Protein 3LE4 (pdb70)

Structure (mmCIF, N/CA/C/O backbone):
data_3LE4
#
_entry.id   3LE4
#
_cell.length_a   39.952
_cell.length_b   39.952
_cell.length_c   80.626
_cell.angle_alpha   90.00
_cell.angle_beta   90.00
_cell.angle_gamma   90.00
#
_symmetry.space_group_name_H-M   'P 43 21 2'
#
loop_
_entity.id
_entity.type
_entity.pdbx_description
1 polymer 'Microprocessor complex subunit DGCR8'
2 water water
#
loop_
_atom_site.group_PDB
_atom_site.id
_atom_site.type_symbol
_atom_site.label_atom_id
_atom_site.label_alt_id
_atom_site.label_comp_id
_atom_site.label_asym_id
_atom_site.label_entity_id
_atom_site.label_seq_id
_atom_site.pdbx_PDB_ins_code
_atom_site.Cartn_x
_atom_site.Cartn_y
_atom_site.Cartn_z
_atom_site.occupancy
_atom_site.B_iso_or_equiv
_atom_site.auth_seq_id
_atom_site.auth_comp_id
_atom_site.auth_asym_id
_atom_site.auth_atom_id
_atom_site.pdbx_PDB_model_num
ATOM 1 N N . PRO A 1 24 ? -3.601 23.875 18.758 1.00 46.33 298 PRO A N 1
ATOM 2 C CA . PRO A 1 24 ? -3.546 22.862 17.695 1.00 40.33 298 PRO A CA 1
ATOM 3 C C . PRO A 1 24 ? -3.107 21.510 18.242 1.00 46.73 298 PRO A C 1
ATOM 4 O O . PRO A 1 24 ? -2.564 21.450 19.351 1.00 47.27 298 PRO A O 1
ATOM 8 N N . PRO A 1 25 ? -3.318 20.437 17.468 1.00 45.92 299 PRO A N 1
ATOM 9 C CA . PRO A 1 25 ? -2.787 19.127 17.865 1.00 49.66 299 PRO A CA 1
ATOM 10 C C . PRO A 1 25 ? -1.269 19.229 17.893 1.00 45.57 299 PRO A C 1
ATOM 11 O O . PRO A 1 25 ? -0.733 19.924 17.022 1.00 40.70 299 PRO A O 1
ATOM 15 N N . THR A 1 26 ? -0.594 18.589 18.850 1.00 47.70 300 THR A N 1
ATOM 16 C CA . THR A 1 26 ? 0.869 18.659 18.887 1.00 37.53 300 THR A CA 1
ATOM 17 C C . THR A 1 26 ? 1.543 17.489 18.179 1.00 35.39 300 THR A C 1
ATOM 18 O O . THR A 1 26 ? 1.120 16.346 18.312 1.00 38.09 300 THR A O 1
ATOM 22 N N . GLU A 1 27 ? 2.599 17.799 17.428 1.00 24.53 301 GLU A N 1
ATOM 23 C CA . GLU A 1 27 ? 3.513 16.801 16.890 1.00 27.27 301 GLU A CA 1
ATOM 24 C C . GLU A 1 27 ? 4.531 16.406 17.991 1.00 23.43 301 GLU A C 1
ATOM 25 O O . GLU A 1 27 ? 4.847 17.221 18.862 1.00 24.09 301 GLU A O 1
ATOM 31 N N . PRO A 1 28 ? 5.064 15.173 17.953 1.00 25.64 302 PRO A N 1
ATOM 32 C CA . PRO A 1 28 ? 5.973 14.797 19.048 1.00 23.05 302 PRO A CA 1
ATOM 33 C C . PRO A 1 28 ? 7.244 15.647 19.066 1.00 20.93 302 PRO A C 1
ATOM 34 O O . PRO A 1 28 ? 7.693 16.184 18.028 1.00 21.50 302 PRO A O 1
ATOM 38 N N . LEU A 1 29 ? 7.849 15.748 20.246 1.00 18.64 303 LEU A N 1
ATOM 39 C CA . LEU A 1 29 ? 9.131 16.438 20.341 1.00 17.32 303 LEU A CA 1
ATOM 40 C C . LEU A 1 29 ? 10.229 15.618 19.671 1.00 16.49 303 LEU A C 1
ATOM 41 O O . LEU A 1 29 ? 10.150 14.380 19.617 1.00 20.90 303 LEU A O 1
ATOM 46 N N . PRO A 1 30 ? 11.274 16.294 19.171 1.00 18.73 304 PRO A N 1
ATOM 47 C CA . PRO A 1 30 ? 12.430 15.538 18.686 1.00 17.91 304 PRO A CA 1
ATOM 48 C C . PRO A 1 30 ? 13.164 14.821 19.829 1.00 18.26 304 PRO A C 1
ATOM 49 O O . PRO A 1 30 ? 13.006 15.115 21.028 1.00 16.84 304 PRO A O 1
ATOM 53 N N . ASP A 1 31 ? 13.995 13.857 19.446 1.00 21.23 305 ASP A N 1
ATOM 54 C CA . ASP A 1 31 ? 14.768 13.099 20.434 1.00 21.56 305 ASP A CA 1
ATOM 55 C C . ASP A 1 31 ? 15.540 13.994 21.413 1.00 21.07 305 ASP A C 1
ATOM 56 O O . ASP A 1 31 ? 16.216 14.954 21.019 1.00 20.71 305 ASP A O 1
ATOM 61 N N . GLY A 1 32 ? 15.450 13.670 22.697 1.00 17.01 306 GLY A N 1
ATOM 62 C CA . GLY A 1 32 ? 16.284 14.313 23.693 1.00 16.51 306 GLY A CA 1
ATOM 63 C C . GLY A 1 32 ? 15.674 15.558 24.295 1.00 16.28 306 GLY A C 1
ATOM 64 O O . GLY A 1 32 ? 16.291 16.183 25.156 1.00 18.72 306 GLY A O 1
ATOM 65 N N . TRP A 1 33 ? 14.476 15.919 23.834 1.00 15.09 307 TRP A N 1
ATOM 66 C CA . TRP A 1 33 ? 13.813 17.130 24.314 1.00 14.49 307 TRP A CA 1
ATOM 67 C C . TRP A 1 33 ? 12.684 16.799 25.284 1.00 16.48 307 TRP A C 1
ATOM 68 O O . TRP A 1 33 ? 12.045 15.757 25.182 1.00 16.57 307 TRP A O 1
ATOM 79 N N . ILE A 1 34 ? 12.414 17.728 26.196 1.00 15.85 308 ILE A N 1
ATOM 80 C CA . ILE A 1 34 ? 11.304 17.577 27.117 1.00 16.56 308 ILE A CA 1
ATOM 81 C C . ILE A 1 34 ? 10.634 18.940 27.345 1.00 18.50 308 ILE A C 1
ATOM 82 O O . ILE A 1 34 ? 11.317 19.969 27.403 1.00 17.73 308 ILE A O 1
ATOM 87 N N . MET A 1 35 ? 9.302 18.938 27.419 1.00 16.14 309 MET A N 1
ATOM 88 C CA . MET A 1 35 ? 8.519 20.144 27.728 1.00 15.63 309 MET A CA 1
ATOM 89 C C . MET A 1 35 ? 8.341 20.203 29.228 1.00 17.84 309 MET A C 1
ATOM 90 O O . MET A 1 35 ? 7.875 19.232 29.849 1.00 19.87 309 MET A O 1
ATOM 95 N N . THR A 1 36 ? 8.710 21.328 29.828 1.00 16.01 310 THR A N 1
ATOM 96 C CA . THR A 1 36 ? 8.723 21.400 31.283 1.00 16.31 310 THR A CA 1
ATOM 97 C C . THR A 1 36 ? 8.242 22.772 31.744 1.00 22.00 310 THR A C 1
ATOM 98 O O . THR A 1 36 ? 8.162 23.710 30.952 1.00 22.28 310 THR A O 1
ATOM 102 N N . PHE A 1 37 ? 7.902 22.883 33.018 1.00 22.38 311 PHE A N 1
ATOM 103 C CA . PHE A 1 37 ? 7.260 24.090 33.524 1.00 24.23 311 PHE A CA 1
ATOM 104 C C . PHE A 1 37 ? 8.288 25.183 33.801 1.00 23.17 311 PHE A C 1
ATOM 105 O O . PHE A 1 37 ? 9.381 24.885 34.299 1.00 24.91 311 PHE A O 1
ATOM 113 N N . HIS A 1 38 ? 7.964 26.428 33.441 1.00 21.94 312 HIS A N 1
ATOM 114 C CA . HIS A 1 38 ? 8.771 27.568 33.863 1.00 19.50 312 HIS A CA 1
ATOM 115 C C . HIS A 1 38 ? 7.919 28.439 34.786 1.00 20.50 312 HIS A C 1
ATOM 116 O O . HIS A 1 38 ? 6.723 28.584 34.539 1.00 22.68 312 HIS A O 1
ATOM 123 N N . ASN A 1 39 ? 8.537 29.027 35.810 1.00 21.15 313 ASN A N 1
ATOM 124 C CA . ASN A 1 39 ? 7.802 29.786 36.836 1.00 22.13 313 ASN A CA 1
ATOM 125 C C . ASN A 1 39 ? 6.942 30.912 36.272 1.00 22.06 313 ASN A C 1
ATOM 126 O O . ASN A 1 39 ? 5.930 31.300 36.871 1.00 20.89 313 ASN A O 1
ATOM 131 N N . SER A 1 40 ? 7.320 31.413 35.099 1.00 19.01 314 SER A N 1
ATOM 132 C CA . SER A 1 40 ? 6.537 32.445 34.423 1.00 17.70 314 SER A CA 1
ATOM 133 C C . SER A 1 40 ? 5.147 31.964 34.041 1.00 21.39 314 SER A C 1
ATOM 134 O O . SER A 1 40 ? 4.272 32.772 33.733 1.00 22.52 314 SER A O 1
ATOM 137 N N . GLY A 1 41 ? 4.958 30.648 34.048 1.00 21.85 315 GLY A N 1
ATOM 138 C CA . GLY A 1 41 ? 3.667 30.057 33.755 1.00 23.53 315 GLY A CA 1
ATOM 139 C C . GLY A 1 41 ? 3.533 29.534 32.342 1.00 29.03 315 GLY A C 1
ATOM 140 O O . GLY A 1 41 ? 2.451 29.118 31.934 1.00 31.91 315 GLY A O 1
ATOM 141 N N . VAL A 1 42 ? 4.632 29.569 31.599 1.00 22.85 316 VAL A N 1
ATOM 142 C CA . VAL A 1 42 ? 4.676 29.180 30.204 1.00 26.79 316 VAL A CA 1
ATOM 143 C C . VAL A 1 42 ? 5.505 27.901 30.158 1.00 25.50 316 VAL A C 1
ATOM 144 O O . VAL A 1 42 ? 6.439 27.770 30.929 1.00 24.83 316 VAL A O 1
ATOM 148 N N . PRO A 1 43 ? 5.149 26.939 29.285 1.00 24.84 317 PRO A N 1
ATOM 149 C CA . PRO A 1 43 ? 6.022 25.763 29.182 1.00 20.14 317 PRO A CA 1
ATOM 150 C C . PRO A 1 43 ? 7.279 26.143 28.407 1.00 21.55 317 PRO A C 1
ATOM 151 O O . PRO A 1 43 ? 7.223 27.026 27.543 1.00 23.61 317 PRO A O 1
ATOM 155 N N . VAL A 1 44 ? 8.400 25.490 28.694 1.00 18.99 318 VAL A N 1
ATOM 156 C CA . VAL A 1 44 ? 9.612 25.725 27.913 1.00 17.81 318 VAL A CA 1
ATOM 157 C C . VAL A 1 44 ? 10.125 24.365 27.496 1.00 18.35 318 VAL A C 1
ATOM 158 O O . VAL A 1 44 ? 9.673 23.344 28.027 1.00 18.85 318 VAL A O 1
ATOM 162 N N . TYR A 1 45 ? 11.055 24.342 26.540 1.00 15.69 319 TYR A N 1
ATOM 163 C CA . TYR A 1 45 ? 11.493 23.078 25.956 1.00 15.57 319 TYR A CA 1
ATOM 164 C C . TYR A 1 45 ? 12.978 22.967 26.162 1.00 16.09 319 TYR A C 1
ATOM 165 O O . TYR A 1 45 ? 13.730 23.849 25.747 1.00 16.90 319 TYR A O 1
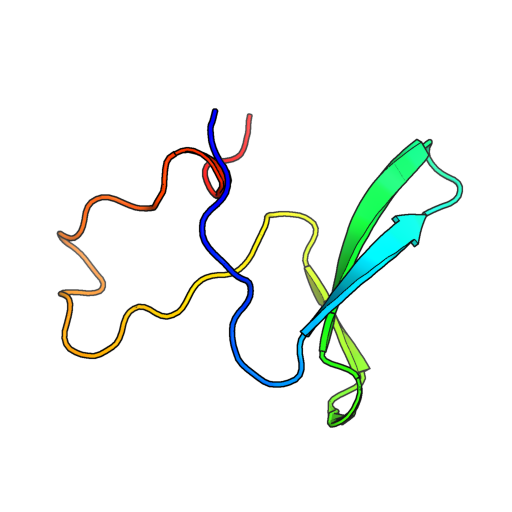ATOM 174 N N . LEU A 1 46 ? 13.383 21.901 26.853 1.00 13.52 320 LEU A N 1
ATOM 175 C CA . LEU A 1 46 ? 14.777 21.706 27.239 1.00 14.71 320 LEU A CA 1
ATOM 176 C C . LEU A 1 46 ? 15.367 20.520 26.506 1.00 17.38 320 LEU A C 1
ATOM 177 O O . LEU A 1 46 ? 14.763 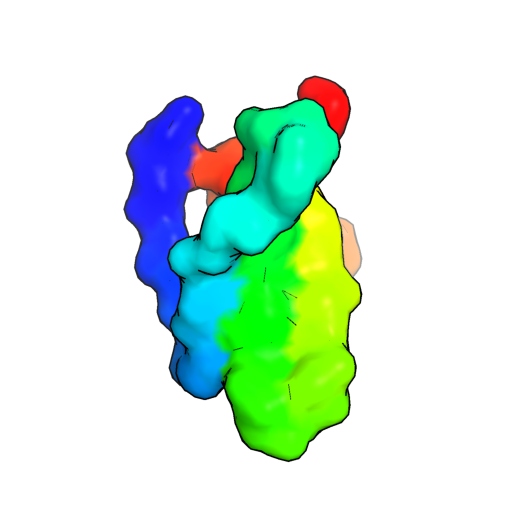19.450 26.465 1.00 15.84 320 LEU A O 1
ATOM 182 N N . HIS A 1 47 ? 16.554 20.701 25.938 1.00 16.24 321 HIS A N 1
ATOM 183 C CA . HIS A 1 47 ? 17.290 19.552 25.438 1.00 15.31 321 HIS A CA 1
ATOM 184 C C . HIS A 1 47 ? 18.234 19.125 26.548 1.00 18.70 321 HIS A C 1
ATOM 185 O O . HIS A 1 47 ? 19.200 19.831 26.857 1.00 18.93 321 HIS A O 1
ATOM 192 N N . ARG A 1 48 ? 17.933 17.992 27.184 1.00 18.84 322 ARG A N 1
ATOM 193 C CA . ARG A 1 48 ? 18.588 17.640 28.442 1.00 19.92 322 ARG A CA 1
ATOM 194 C C . ARG A 1 48 ? 20.105 17.552 28.347 1.00 23.25 322 ARG A C 1
ATOM 195 O O . ARG A 1 48 ? 20.820 18.101 29.196 1.00 24.78 322 ARG A O 1
ATOM 203 N N . GLU A 1 49 ? 20.609 16.863 27.325 1.00 21.54 323 GLU A N 1
ATOM 204 C CA . GLU A 1 49 ? 22.054 16.634 27.251 1.00 23.10 323 GLU A CA 1
ATOM 205 C C . GLU A 1 49 ? 22.873 17.889 26.970 1.00 27.41 323 GLU A C 1
ATOM 206 O O . GLU A 1 49 ? 23.971 18.040 27.488 1.00 25.76 323 GLU A O 1
ATOM 212 N N . SER A 1 50 ? 22.335 18.795 26.157 1.00 19.59 324 SER A N 1
ATOM 213 C CA . SER A 1 50 ? 23.055 20.014 25.803 1.00 17.95 324 SER A CA 1
ATOM 214 C C . SER A 1 50 ? 22.724 21.195 26.710 1.00 20.61 324 SER A C 1
ATOM 215 O O . SER A 1 50 ? 23.375 22.255 26.611 1.00 19.47 324 SER A O 1
ATOM 218 N N . ARG A 1 51 ? 21.704 21.014 27.552 1.00 18.40 325 ARG A N 1
ATOM 219 C CA . ARG A 1 51 ? 21.204 22.052 28.455 1.00 18.18 325 ARG A CA 1
ATOM 220 C C . ARG A 1 51 ? 20.779 23.291 27.676 1.00 18.43 325 ARG A C 1
ATOM 221 O O . ARG A 1 51 ? 21.044 24.413 28.102 1.00 20.13 325 ARG A O 1
ATOM 229 N N . VAL A 1 52 ? 20.118 23.073 26.545 1.00 16.62 326 VAL A N 1
ATOM 230 C CA . VAL A 1 52 ? 19.648 24.176 25.703 1.00 16.63 326 VAL A CA 1
ATOM 231 C C . VAL A 1 52 ? 18.143 24.334 25.882 1.00 17.20 326 VAL A C 1
ATOM 232 O O . VAL A 1 52 ? 17.415 23.336 25.949 1.00 16.58 326 VAL A O 1
ATOM 236 N N . VAL A 1 53 ? 17.677 25.584 25.951 1.00 14.84 327 VAL A N 1
ATOM 237 C CA . VAL A 1 53 ? 16.256 25.840 26.126 1.00 14.21 327 VAL A CA 1
ATOM 238 C C . VAL A 1 53 ? 15.745 26.657 24.957 1.00 14.74 327 VAL A C 1
ATOM 239 O O . VAL A 1 53 ? 16.458 27.527 24.443 1.00 1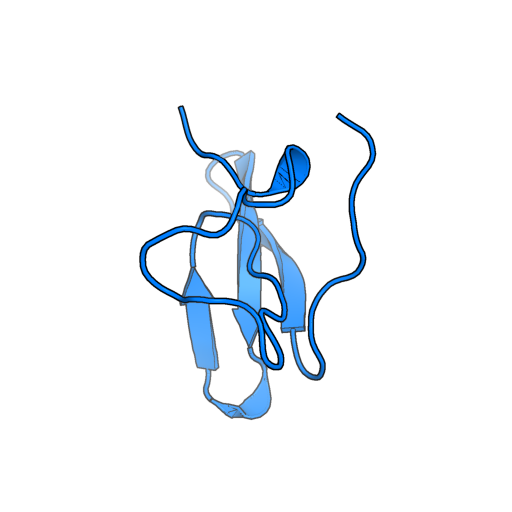5.64 327 VAL A O 1
ATOM 243 N N . THR A 1 54 ? 14.530 26.359 24.518 1.00 15.00 328 THR A N 1
ATOM 244 C CA . THR A 1 54 ? 13.789 27.277 23.660 1.00 15.50 328 THR A CA 1
ATOM 245 C C . THR A 1 54 ? 12.353 27.447 24.170 1.00 15.92 328 THR A C 1
ATOM 246 O O . THR A 1 54 ? 11.809 26.551 24.822 1.00 17.11 328 THR A O 1
ATOM 250 N N . TRP A 1 55 ? 11.757 28.602 23.864 1.00 16.59 329 TRP A N 1
ATOM 251 C CA . TRP A 1 55 ? 10.399 28.902 24.299 1.00 15.63 329 TRP A CA 1
ATOM 252 C C . TRP A 1 55 ? 9.317 28.593 23.263 1.00 17.93 329 TRP A C 1
ATOM 253 O O . TRP A 1 55 ? 8.130 28.854 23.506 1.00 18.89 329 TRP A O 1
ATOM 264 N N . SER A 1 56 ? 9.714 28.045 22.110 1.00 17.22 330 SER A N 1
ATOM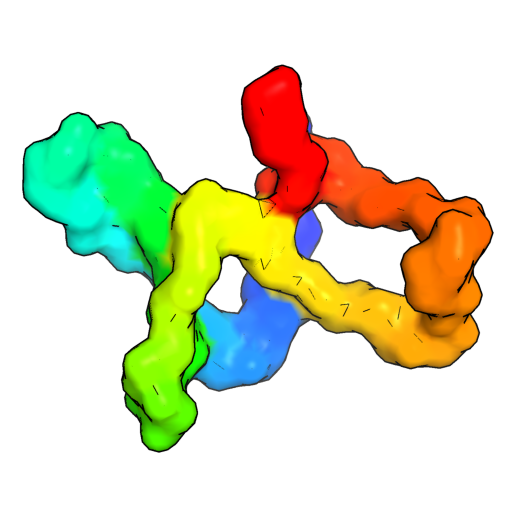 265 C CA . SER A 1 56 ? 8.754 27.614 21.086 1.00 16.20 330 SER A CA 1
ATOM 266 C C . SER A 1 56 ? 9.004 26.152 20.812 1.00 19.15 330 SER A C 1
ATOM 267 O O . SER A 1 56 ? 10.155 25.728 20.759 1.00 21.77 330 SER A O 1
ATOM 270 N N . ARG A 1 57 ? 7.938 25.374 20.665 1.00 16.47 331 ARG A N 1
ATOM 271 C CA . ARG A 1 57 ? 8.076 23.921 20.587 1.00 15.00 331 ARG A CA 1
ATOM 272 C C . ARG A 1 57 ? 8.973 23.525 19.406 1.00 17.50 331 ARG A C 1
ATOM 273 O O . ARG A 1 57 ? 8.660 23.846 18.242 1.00 15.78 331 ARG A O 1
ATOM 281 N N . PRO A 1 58 ? 10.084 22.816 19.686 1.00 15.58 332 PRO A N 1
ATOM 282 C CA . PRO A 1 58 ? 10.952 22.427 18.567 1.00 13.39 332 PRO A CA 1
ATOM 283 C C . PRO A 1 58 ? 10.426 21.224 17.797 1.00 17.29 332 PRO A C 1
ATOM 284 O O . PRO A 1 58 ? 9.598 20.441 18.322 1.00 16.31 332 PRO A O 1
ATOM 288 N N . TYR A 1 59 ? 10.887 21.068 16.559 1.00 15.49 333 TYR A N 1
ATOM 289 C CA . TYR A 1 59 ? 10.421 19.947 15.755 1.00 17.35 333 TYR A CA 1
ATOM 290 C C . TYR A 1 59 ? 11.520 19.436 14.836 1.00 17.23 333 TYR A C 1
ATOM 291 O O . TYR A 1 59 ? 12.485 20.139 14.526 1.00 17.74 333 TYR A O 1
ATOM 300 N N . PHE A 1 60 ? 11.370 18.182 14.429 1.00 19.23 334 PHE A N 1
ATOM 301 C CA . PHE A 1 60 ? 12.313 17.559 13.509 1.00 18.29 334 PHE A CA 1
ATOM 302 C C . PHE A 1 60 ? 11.931 17.890 12.069 1.00 21.54 334 PHE A C 1
ATOM 303 O O . PHE A 1 60 ? 10.809 17.587 11.613 1.00 20.89 334 PHE A O 1
ATOM 311 N N . LEU A 1 61 ? 12.865 18.510 11.355 1.00 19.10 335 LEU A N 1
ATOM 312 C CA . LEU A 1 61 ? 12.637 18.934 9.983 1.00 19.85 335 LEU A CA 1
ATOM 313 C C . LEU A 1 61 ? 12.969 17.794 9.025 1.00 24.25 335 LEU A C 1
ATOM 314 O O . LEU A 1 61 ? 12.385 17.689 7.955 1.00 27.14 335 LEU A O 1
ATOM 319 N N . GLY A 1 62 ? 13.920 16.951 9.413 1.00 27.71 336 GLY A N 1
ATOM 320 C CA . GLY A 1 62 ? 14.359 15.869 8.555 1.00 31.06 336 GLY A CA 1
ATOM 321 C C . GLY A 1 62 ? 14.890 16.413 7.244 1.00 31.56 336 GLY A C 1
ATOM 322 O O . GLY A 1 62 ? 15.721 17.333 7.218 1.00 30.28 336 GLY A O 1
ATOM 323 N N . THR A 1 63 ? 14.391 15.859 6.147 1.00 37.26 337 THR A N 1
ATOM 324 C CA . THR A 1 63 ? 14.863 16.266 4.830 1.00 35.71 337 THR A CA 1
ATOM 325 C C . THR A 1 63 ? 14.039 17.410 4.240 1.00 40.21 337 THR A C 1
ATOM 326 O O . THR A 1 63 ? 14.265 17.807 3.095 1.00 37.94 337 THR A O 1
ATOM 330 N N . GLY A 1 64 ? 13.098 17.943 5.023 1.00 30.78 338 GLY A N 1
ATOM 331 C CA . GLY A 1 64 ? 12.298 19.079 4.590 1.00 30.74 338 GLY A CA 1
ATOM 332 C C . GLY A 1 64 ? 13.160 20.286 4.262 1.00 27.34 338 GLY A C 1
ATOM 333 O O . GLY A 1 64 ? 14.314 20.368 4.701 1.00 29.87 338 GLY A O 1
ATOM 334 N N . SER A 1 65 ? 12.611 21.231 3.498 1.00 24.50 339 SER A N 1
ATOM 335 C CA . SER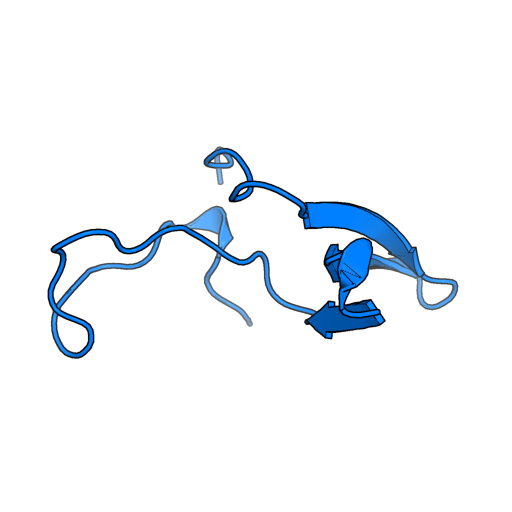 A 1 65 ? 13.360 22.426 3.118 1.00 22.06 339 SER A CA 1
ATOM 336 C C . SER A 1 65 ? 13.323 23.442 4.239 1.00 24.25 339 SER A C 1
ATOM 337 O O . SER A 1 65 ? 12.249 23.869 4.648 1.00 20.95 339 SER A O 1
ATOM 340 N N . ILE A 1 66 ? 14.489 23.826 4.749 1.00 20.46 340 ILE A N 1
ATOM 341 C CA . ILE A 1 66 ? 14.526 24.785 5.854 1.00 20.34 340 ILE A CA 1
ATOM 342 C C . ILE A 1 66 ? 13.780 26.071 5.491 1.00 22.09 340 ILE A C 1
ATOM 343 O O . ILE A 1 66 ? 13.040 26.607 6.313 1.00 21.52 340 ILE A O 1
ATOM 348 N N . ARG A 1 67 ? 13.959 26.555 4.258 1.00 22.81 341 ARG A N 1
ATOM 349 C CA . ARG A 1 67 ? 13.324 27.814 3.841 1.00 23.47 341 ARG A CA 1
ATOM 350 C C . ARG A 1 67 ? 11.844 27.731 3.511 1.00 23.44 341 ARG A C 1
ATOM 351 O O . ARG A 1 67 ? 11.096 28.681 3.769 1.00 26.00 341 ARG A O 1
ATOM 359 N N . LYS A 1 68 ? 11.423 26.620 2.915 1.00 22.17 342 LYS A N 1
ATOM 360 C CA . LYS A 1 68 ? 10.086 26.557 2.319 1.00 22.84 342 LYS A CA 1
ATOM 361 C C . LYS A 1 68 ? 9.063 25.703 3.054 1.00 25.08 342 LYS A C 1
ATOM 362 O O . LYS A 1 68 ? 7.873 25.748 2.718 1.00 25.48 342 LYS A O 1
ATOM 368 N N . HIS A 1 69 ? 9.497 24.908 4.033 1.00 21.24 343 HIS A N 1
ATOM 369 C CA . HIS A 1 69 ? 8.575 23.966 4.673 1.00 19.98 343 HIS A CA 1
ATOM 370 C C . HIS A 1 69 ? 7.496 24.697 5.482 1.00 19.60 343 HIS A C 1
ATOM 371 O O . HIS A 1 69 ? 7.685 25.843 5.882 1.00 18.34 343 HIS A O 1
ATOM 378 N N . ASP A 1 70 ? 6.355 24.039 5.705 1.00 18.43 344 ASP A N 1
ATOM 379 C CA . ASP A 1 70 ? 5.343 24.564 6.624 1.00 17.08 344 ASP A CA 1
ATOM 380 C C . ASP A 1 70 ? 5.634 23.966 8.009 1.00 18.75 344 ASP A C 1
ATOM 381 O O . ASP A 1 70 ? 5.621 22.747 8.179 1.00 18.69 344 ASP A O 1
ATOM 386 N N . PRO A 1 71 ? 5.886 24.812 9.009 1.00 19.06 345 PRO A N 1
ATOM 387 C CA . PRO A 1 71 ? 6.082 24.231 10.345 1.00 17.74 345 PRO A CA 1
ATOM 388 C C . PRO A 1 71 ? 4.815 23.588 10.905 1.00 19.28 345 PRO A C 1
ATOM 389 O O . PRO A 1 71 ? 3.686 23.957 10.521 1.00 19.10 345 PRO A O 1
ATOM 393 N N . PRO A 1 72 ? 4.990 22.655 11.855 1.00 20.09 346 PRO A N 1
ATOM 394 C CA . PRO A 1 72 ? 3.843 22.111 12.581 1.00 19.93 346 PRO A CA 1
ATOM 395 C C . PRO A 1 72 ? 3.090 23.250 13.236 1.00 20.62 346 PRO A C 1
ATOM 396 O O . PRO A 1 72 ? 3.720 24.187 13.729 1.00 19.31 346 PRO A O 1
ATOM 400 N N . LEU A 1 73 ? 1.757 23.195 13.255 1.00 21.90 347 LEU A N 1
ATOM 401 C CA . LEU A 1 73 ? 1.002 24.325 13.783 1.00 21.72 347 LEU A CA 1
ATOM 402 C C . LEU A 1 73 ? 1.327 24.559 15.247 1.00 21.57 347 LEU A C 1
ATOM 403 O O . LEU A 1 73 ? 1.260 25.686 15.714 1.00 24.62 347 LEU A O 1
ATOM 408 N N . SER A 1 74 ? 1.688 23.486 15.956 1.00 24.60 348 SER A N 1
ATOM 409 C CA . SER A 1 74 ? 2.017 23.566 17.383 1.00 24.97 348 SER A CA 1
ATOM 410 C C . SER A 1 74 ? 3.374 24.221 17.647 1.00 29.02 348 SER A C 1
ATOM 411 O O . SER A 1 74 ? 3.758 24.419 18.805 1.00 26.78 348 SER A O 1
ATOM 414 N N . SER A 1 75 ? 4.101 24.552 16.582 1.00 21.34 349 SER A N 1
ATOM 415 C CA . SER A 1 75 ? 5.443 25.119 16.742 1.00 19.55 349 SER A CA 1
ATOM 416 C C . SER A 1 75 ? 5.557 26.595 16.374 1.00 25.50 349 SER A C 1
ATOM 417 O O . SER A 1 75 ? 6.619 27.209 16.525 1.00 21.12 349 SER A O 1
ATOM 420 N N . ILE A 1 76 ? 4.466 27.171 15.888 1.00 22.84 350 ILE A N 1
ATOM 421 C CA . ILE A 1 76 ? 4.481 28.573 15.483 1.00 21.38 350 ILE A CA 1
ATOM 422 C C . ILE A 1 76 ? 4.191 29.485 16.666 1.00 27.82 350 ILE A C 1
ATOM 423 O O . ILE A 1 76 ? 3.183 29.302 17.359 1.00 28.75 350 ILE A O 1
ATOM 428 N N . PRO A 1 77 ? 5.064 30.477 16.901 1.00 26.59 351 PRO A N 1
ATOM 429 C CA . PRO A 1 77 ? 4.903 31.412 18.027 1.00 33.01 351 PRO A CA 1
ATOM 430 C C . PRO A 1 77 ? 3.859 32.498 17.748 1.00 43.30 351 PRO A C 1
ATOM 431 O O . PRO A 1 77 ? 3.400 32.603 16.617 1.00 43.34 351 PRO A O 1
ATOM 435 N N . CYS A 1 78 ? 3.505 33.282 18.76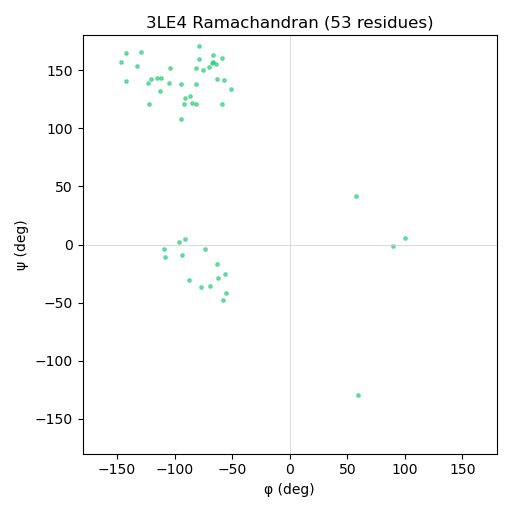8 1.00 49.99 352 CYS A N 1
ATOM 436 C CA . CYS A 1 78 ? 2.650 34.470 18.632 1.00 56.20 352 CYS A CA 1
ATOM 437 C C . CYS A 1 78 ? 1.818 34.566 17.349 1.00 64.72 352 CYS A C 1
ATOM 438 O O . CYS A 1 78 ? 0.730 33.990 17.254 1.00 69.74 352 CYS A O 1
#

Radius of gyration: 11.89 Å; Cα contacts (8 Å, |Δi|>4): 73; chains: 1; bounding box: 27×21×34 Å

Nearest PDB structures (foldseek):
  3le4-assembly1_A-2  TM=1.018E+00  e=1.278E-09  Homo sapiens
  4e5r-assembly1_A-2  TM=9.819E-01  e=6.985E-09  Xenopus laevis
  7lp3-assembly2_C  TM=8.865E-01  e=5.940E-03  Homo sapiens
  6j68-assembly1_A  TM=8.141E-01  e=3.247E-02  Mus musculus
  7bqf-assembly1_A-2  TM=8.387E-01  e=5.845E-02  Mus musculus

CATH classification: 2.20.70.10

Sequence (55 aa):
PPTEPLPDGWIMTFHNSGVPVYLHRESRVVTWSRPYFLGTGSI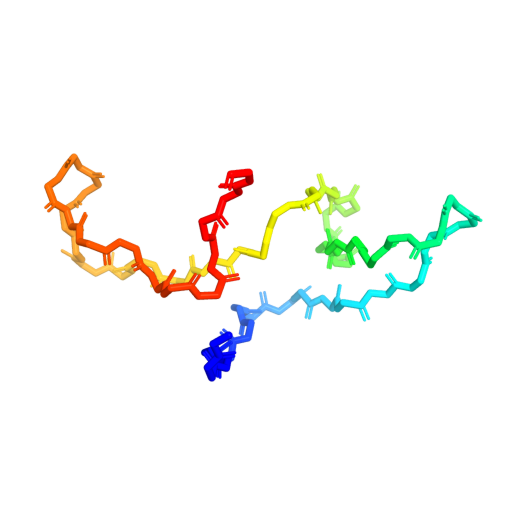RKHDPPLSSIPC

Secondary structure (DSSP, 8-state):
-PPPPPPTTEEEEE-TTSSEEEEETTTTEEE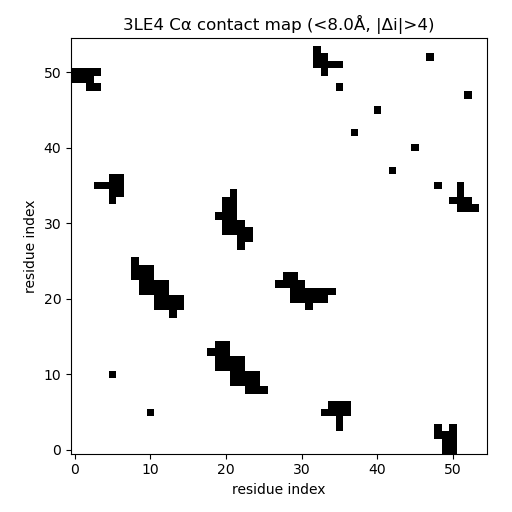SS-----TTS-TTTPPPPGGG---

Solvent-accessible surface area: 4596 Å² total; per-residue (Å²): 115,123,91,76,111,44,26,139,35,60,83,98,60,147,74,142,73,53,62,66,10,21,31,42,135,148,64,185,75,77,45,134,40,30,23,67,157,56,40,152,37,46,133,225,174,50,137,47,24,121,22,11,98,78,185

GO terms:
  GO:0030674 protein-macromolecule adaptor activity (F, IDA)
  GO:2000633 positive regulation of pre-miRNA processing (P, IDA)
  GO:0006974 DNA damage response (P, IDA)
  GO:0035861 site of double-strand break (C, IC)
  GO:0005634 nucleus (C, IDA)
  GO:0031053 primary miRNA processing (P, IDA)
  GO:0005634 nucleus (C, EXP)
  GO:0005515 protein binding (F, IPI)
  GO:0005654 nucleoplasm (C, TAS)
  GO:0005737 cytoplasm (C, IDA)
  GO:0042802 identical protein binding (F, IPI)
  GO:0070878 primary miRNA binding (F, IDA)
  GO:0042803 protein homodimerization activity (F, IDA)
  GO:0070877 microprocessor complex (C, IDA)
  GO:0140517 protein-RNA adaptor activity (F, IDA)
  GO:0020037 heme binding (F, IDA)
  GO:0005654 nucleoplasm (C, IDA)
  GO:0016604 nuclear body (C, IDA)
  GO:0003725 double-stranded RNA binding (F, IDA)

InterPro domains:
  IPR001202 WW domain [PS50020] (301-334)
  IPR001202 WW domain [SM00456] (302-334)
  IPR001202 WW domain [cd00201] (304-332)
  IPR014720 Double-stranded RNA-binding domain [PF00035] (513-576)
  IPR014720 Double-stranded RNA-binding domain [PF00035] (620-684)
  IPR014720 Double-stranded RNA-binding domain [PS50137] (511-578)
  IPR014720 Double-stranded RNA-binding domain [SM00358] (512-577)
  IPR014720 Double-stranded RNA-binding domain [SM00358] (620-685)
  IPR036020 WW domain superfamily [SSF51045] (295-334)
  IPR040375 Microprocessor complex subunit DGCR8 [PTHR13482] (146-772)

Foldseek 3Di:
DDDDDAPPQKDWDADPVGAIWIARPPVRDIDRFGDDDCDPPDPPDDDDDPSRDDD

B-factor: mean 25.46, std 10.94, range [13.39, 83.33]

Organism: Homo sapiens (NCBI:txid9606)